Protein AF-A0A9P7K6T3-F1 (afdb_monomer)

Foldseek 3Di:
DDFFFAQVPDPADPVRHPRGHDAPVGNPDHARPPNSGHDGHPDDDDDDDDDPVVCPVVVVCPPPPPDPPPPDDD

Structure (mmCIF, N/CA/C/O backbone):
data_AF-A0A9P7K6T3-F1
#
_entry.id   AF-A0A9P7K6T3-F1
#
loop_
_atom_site.group_PDB
_atom_site.id
_atom_site.type_symbol
_atom_site.label_atom_id
_atom_site.label_alt_id
_atom_site.label_comp_id
_atom_site.label_asym_id
_atom_site.label_entity_id
_atom_site.label_seq_id
_atom_site.pdbx_PDB_ins_code
_atom_site.Cartn_x
_atom_site.Cartn_y
_atom_site.Cartn_z
_atom_site.occupancy
_atom_site.B_iso_or_equiv
_atom_site.auth_seq_id
_atom_site.auth_comp_id
_atom_site.auth_asym_id
_atom_site.auth_atom_id
_atom_site.pdbx_PDB_model_num
ATOM 1 N N . ASN A 1 1 ? -0.525 0.357 -1.244 1.00 81.81 1 ASN A N 1
ATOM 2 C CA . ASN A 1 1 ? -1.884 0.033 -0.763 1.00 81.81 1 ASN A CA 1
ATOM 3 C C . ASN A 1 1 ? -2.267 0.924 0.392 1.00 81.81 1 ASN A C 1
ATOM 5 O O . ASN A 1 1 ? -1.398 1.266 1.182 1.00 81.81 1 ASN A O 1
ATOM 9 N N . PHE A 1 2 ? -3.544 1.282 0.468 1.00 90.69 2 PHE A N 1
ATOM 10 C CA . PHE A 1 2 ? -4.107 2.112 1.530 1.00 90.69 2 PHE A CA 1
ATOM 11 C C . PHE A 1 2 ? -4.848 1.235 2.549 1.00 90.69 2 PHE A C 1
ATOM 13 O O . PHE A 1 2 ? -5.327 0.148 2.210 1.00 90.69 2 PHE A O 1
ATOM 20 N N . GLN A 1 3 ? -4.935 1.691 3.799 1.00 93.62 3 GLN A N 1
ATOM 21 C CA . GLN A 1 3 ? -5.776 1.072 4.823 1.00 93.62 3 GLN A CA 1
ATOM 22 C C . GLN A 1 3 ? -7.239 1.032 4.353 1.00 93.62 3 GLN A C 1
ATOM 24 O O . GLN A 1 3 ? -7.694 1.920 3.637 1.00 93.62 3 GLN A O 1
ATOM 29 N N . SER A 1 4 ? -7.976 -0.016 4.723 1.00 95.00 4 SER A N 1
ATOM 30 C CA . SER A 1 4 ? -9.352 -0.242 4.237 1.00 95.00 4 SER A CA 1
ATOM 31 C C . SER A 1 4 ? -10.374 -0.419 5.359 1.00 95.00 4 SER A C 1
ATOM 33 O O . SER A 1 4 ? -11.535 -0.704 5.076 1.00 95.00 4 SER A O 1
ATOM 35 N N . CYS A 1 5 ? -9.952 -0.292 6.615 1.00 96.44 5 CYS A N 1
ATOM 36 C CA . CYS A 1 5 ? -10.800 -0.470 7.784 1.00 96.44 5 CYS A CA 1
ATOM 37 C C . CYS A 1 5 ? -10.839 0.827 8.581 1.00 96.44 5 CYS A C 1
ATOM 39 O O . CYS A 1 5 ? -9.789 1.339 8.947 1.00 96.44 5 CYS A O 1
ATOM 41 N N . TRP A 1 6 ? -12.031 1.351 8.829 1.00 97.75 6 TRP A N 1
ATOM 42 C CA . TRP A 1 6 ? -12.274 2.611 9.522 1.00 97.75 6 TRP A CA 1
ATOM 43 C C . TRP A 1 6 ? -12.873 2.361 10.905 1.00 97.75 6 TRP A C 1
ATOM 45 O O . TRP A 1 6 ? -13.639 1.411 11.098 1.00 97.75 6 TRP A O 1
ATOM 55 N N . ASP A 1 7 ? -12.533 3.221 11.864 1.00 97.88 7 ASP A N 1
ATOM 56 C CA . ASP A 1 7 ? -13.013 3.137 13.248 1.00 97.88 7 ASP A CA 1
ATOM 57 C C . ASP A 1 7 ? -14.509 3.444 13.426 1.00 97.88 7 ASP A C 1
ATOM 59 O O . ASP A 1 7 ? -15.073 3.211 14.499 1.00 97.88 7 ASP A O 1
ATOM 63 N N . GLY A 1 8 ? -15.168 3.932 12.372 1.00 97.44 8 GLY A N 1
ATOM 64 C CA . GLY A 1 8 ? -16.591 4.261 12.384 1.00 97.44 8 GLY A CA 1
ATOM 65 C C . GLY A 1 8 ? -16.926 5.552 13.131 1.00 97.44 8 GLY A C 1
ATOM 66 O O . GLY A 1 8 ? -18.105 5.810 13.377 1.00 97.44 8 GLY A O 1
ATOM 67 N N . LYS A 1 9 ? -15.920 6.332 13.546 1.00 97.31 9 LYS A N 1
ATOM 68 C CA . LYS A 1 9 ? -16.083 7.492 14.432 1.00 97.31 9 LYS A CA 1
ATOM 69 C C . LYS A 1 9 ? -15.389 8.740 13.904 1.00 97.31 9 LYS A C 1
ATOM 71 O O . LYS A 1 9 ? -16.024 9.787 13.815 1.00 97.31 9 LYS A O 1
ATOM 76 N N . ASN A 1 10 ? -14.103 8.648 13.579 1.00 97.44 10 ASN A N 1
ATOM 77 C CA . ASN A 1 10 ? -13.276 9.813 13.275 1.00 97.44 10 ASN A CA 1
ATOM 78 C C . ASN A 1 10 ? -13.140 9.989 11.763 1.00 97.44 10 ASN A C 1
ATOM 80 O O . ASN A 1 10 ? -12.527 9.154 11.108 1.00 97.44 10 ASN A O 1
ATOM 84 N N . LEU A 1 11 ? -13.684 11.076 11.207 1.00 95.12 11 LEU A N 1
ATOM 85 C CA . LEU A 1 11 ? -13.527 11.382 9.778 1.00 95.12 11 LEU A CA 1
ATOM 86 C C . LEU A 1 11 ? -12.064 11.670 9.408 1.00 95.12 11 LEU A C 1
ATOM 88 O O . LEU A 1 11 ? -11.624 11.294 8.329 1.00 95.12 11 LEU A O 1
ATOM 92 N N . ASP A 1 12 ? -11.338 12.334 10.308 1.00 95.38 12 ASP A N 1
ATOM 93 C CA . ASP A 1 12 ? -9.912 12.607 10.184 1.00 95.38 12 ASP A CA 1
ATOM 94 C C . ASP A 1 12 ? -9.287 12.694 11.583 1.00 95.38 12 ASP A C 1
ATOM 96 O O . ASP A 1 12 ? -9.882 13.254 12.508 1.00 95.38 12 ASP A O 1
ATOM 100 N N . SER A 1 13 ? -8.106 12.108 11.754 1.00 95.31 13 SER A N 1
ATOM 101 C CA . SER A 1 13 ? -7.343 12.152 13.007 1.00 95.31 13 SER A CA 1
ATOM 102 C C . SER A 1 13 ? -6.194 13.160 12.879 1.00 95.31 13 SER A C 1
ATOM 104 O O . SER A 1 13 ? -5.756 13.416 11.765 1.00 95.31 13 SER A O 1
ATOM 106 N N . PRO A 1 14 ? -5.638 13.717 13.974 1.00 96.81 14 PRO A N 1
ATOM 107 C CA . PRO A 1 14 ? -4.556 14.711 13.877 1.00 96.81 14 PRO A CA 1
ATOM 108 C C . PRO A 1 14 ? -3.304 14.239 13.118 1.00 96.81 14 PRO A C 1
ATOM 110 O O . PRO A 1 14 ? -2.536 15.050 12.614 1.00 96.81 14 PRO A O 1
ATOM 113 N N . ASP A 1 15 ? -3.082 12.927 13.055 1.00 96.06 15 ASP A N 1
ATOM 114 C CA . ASP A 1 15 ? -1.995 12.289 12.306 1.00 96.06 15 ASP A CA 1
ATOM 115 C C . ASP A 1 15 ? -2.424 11.777 10.916 1.00 96.06 15 ASP A C 1
ATOM 117 O O . ASP A 1 15 ? -1.637 11.126 10.223 1.00 96.06 15 ASP A O 1
ATOM 121 N N . HIS A 1 16 ? -3.680 12.024 10.542 1.00 94.88 16 HIS A N 1
ATOM 122 C CA . HIS A 1 16 ? -4.355 11.592 9.320 1.00 94.88 16 HIS A CA 1
ATOM 123 C C . HIS A 1 16 ? -4.346 10.073 9.072 1.00 94.88 16 HIS A C 1
ATOM 125 O O . HIS A 1 16 ? -4.525 9.628 7.937 1.00 94.88 16 HIS A O 1
ATOM 131 N N . LYS A 1 17 ? -4.083 9.250 10.101 1.00 94.94 17 LYS A N 1
ATOM 132 C CA . LYS A 1 17 ? -3.849 7.799 9.940 1.00 94.94 17 LYS A CA 1
ATOM 133 C C . LYS A 1 17 ? -4.401 6.932 11.068 1.00 94.94 17 LYS A C 1
ATOM 135 O O . LYS A 1 17 ? -4.798 5.804 10.800 1.00 94.94 17 LYS A O 1
ATOM 140 N N . SER A 1 18 ? -4.450 7.421 12.305 1.00 97.19 18 SER A N 1
ATOM 141 C CA . SER A 1 18 ? -4.892 6.636 13.470 1.00 97.19 18 SER A CA 1
ATOM 142 C C . SER A 1 18 ? -6.349 6.165 13.401 1.00 97.19 18 SER A C 1
ATOM 144 O O . SER A 1 18 ? -6.712 5.221 14.096 1.00 97.19 18 SER A O 1
ATOM 146 N N . HIS A 1 19 ? -7.182 6.790 12.567 1.00 97.06 19 HIS A N 1
ATOM 147 C CA . HIS A 1 19 ? -8.583 6.406 12.368 1.00 97.06 19 HIS A CA 1
ATOM 148 C C . HIS A 1 19 ? -8.775 5.230 11.386 1.00 97.06 19 HIS A C 1
ATOM 150 O O . HIS A 1 19 ? -9.906 4.779 11.189 1.00 97.06 19 HIS A O 1
ATOM 156 N N . VAL A 1 20 ? -7.696 4.703 10.783 1.00 96.50 20 VAL A N 1
ATOM 157 C CA . VAL A 1 20 ? -7.753 3.599 9.811 1.00 96.50 20 VAL A CA 1
ATOM 158 C C . VAL A 1 20 ? -6.757 2.464 10.087 1.00 96.50 20 VAL A C 1
ATOM 160 O O . VAL A 1 20 ? -5.669 2.668 10.620 1.00 96.50 20 VAL A O 1
ATOM 163 N N . ALA A 1 21 ? -7.098 1.252 9.642 1.00 95.69 21 ALA A N 1
ATOM 164 C CA . ALA A 1 21 ? -6.282 0.044 9.758 1.00 95.69 21 ALA A CA 1
ATOM 165 C C . ALA A 1 21 ? -6.296 -0.830 8.486 1.00 95.69 21 ALA A C 1
ATOM 167 O O . ALA A 1 21 ? -7.181 -0.741 7.625 1.00 95.69 21 ALA A O 1
ATOM 168 N N . TYR A 1 22 ? -5.289 -1.698 8.359 1.00 94.75 22 TYR A N 1
ATOM 169 C CA . TYR A 1 22 ? -5.249 -2.725 7.315 1.00 94.75 22 TYR A CA 1
ATOM 170 C C . TYR A 1 22 ? -6.203 -3.883 7.626 1.00 94.75 22 TYR A C 1
ATOM 172 O O . TYR A 1 22 ? -6.619 -4.094 8.764 1.00 94.75 22 TYR A O 1
ATOM 180 N N . ARG A 1 23 ? -6.542 -4.656 6.592 1.00 93.94 23 ARG A N 1
ATOM 181 C CA . ARG A 1 23 ? -7.380 -5.849 6.732 1.00 93.94 23 ARG A CA 1
ATOM 182 C C . ARG A 1 23 ? -6.590 -6.978 7.402 1.00 93.94 23 ARG A C 1
ATOM 184 O O . ARG A 1 23 ? -5.361 -6.994 7.406 1.00 93.94 23 ARG A O 1
ATOM 191 N N . SER A 1 24 ? -7.320 -7.950 7.944 1.00 94.94 24 SER A N 1
ATOM 192 C CA . SER A 1 24 ? -6.773 -9.054 8.755 1.00 94.94 24 SER A CA 1
ATOM 193 C C . SER A 1 24 ? -5.718 -9.932 8.071 1.00 94.94 24 SER A C 1
ATOM 195 O O . SER A 1 24 ? -4.940 -10.575 8.765 1.00 94.94 24 SER A O 1
ATOM 197 N N . GLU A 1 25 ? -5.667 -9.963 6.740 1.00 93.69 25 GLU A N 1
ATOM 198 C CA . GLU A 1 25 ? -4.705 -10.780 5.982 1.00 93.69 25 GLU A CA 1
ATOM 199 C C . GLU A 1 25 ? -3.755 -9.901 5.150 1.00 93.69 25 GLU A C 1
ATOM 201 O O . GLU A 1 25 ? -3.288 -10.289 4.079 1.00 93.69 25 GLU A O 1
ATOM 206 N N . GLY A 1 26 ? -3.489 -8.686 5.633 1.00 86.44 26 GLY A N 1
ATOM 207 C CA . GLY A 1 26 ? -2.632 -7.705 4.979 1.00 86.44 26 GLY A CA 1
ATOM 208 C C . GLY A 1 26 ? -3.417 -6.685 4.162 1.00 86.44 26 GLY A C 1
ATOM 209 O O . GLY A 1 26 ? -4.628 -6.523 4.303 1.00 86.44 26 GLY A O 1
ATOM 210 N N . ALA A 1 27 ? -2.714 -5.954 3.300 1.00 84.06 27 ALA A N 1
ATOM 211 C CA . ALA A 1 27 ? -3.304 -4.807 2.619 1.00 84.06 27 ALA A CA 1
ATOM 212 C C . ALA A 1 27 ? -4.411 -5.190 1.613 1.00 84.06 27 ALA A C 1
ATOM 214 O O . ALA A 1 27 ? -5.408 -4.479 1.486 1.00 84.06 27 ALA A O 1
ATOM 215 N N . ASP A 1 28 ? -4.284 -6.354 0.962 1.00 82.31 28 ASP A N 1
ATOM 216 C CA . ASP A 1 28 ? -5.155 -6.733 -0.157 1.00 82.31 28 ASP A CA 1
ATOM 217 C C . ASP A 1 28 ? -6.121 -7.895 0.128 1.00 82.31 28 ASP A C 1
ATOM 219 O O . ASP A 1 28 ? -7.001 -8.187 -0.689 1.00 82.31 28 ASP A O 1
ATOM 223 N N . ARG A 1 29 ? -6.032 -8.549 1.290 1.00 89.62 29 ARG A N 1
ATOM 224 C CA . ARG A 1 29 ? -6.785 -9.782 1.604 1.00 89.62 29 ARG A CA 1
ATOM 225 C C . ARG A 1 29 ? -7.489 -9.702 2.962 1.00 89.62 29 ARG A C 1
ATOM 227 O O . ARG A 1 29 ? -7.293 -8.742 3.697 1.00 89.62 29 ARG A O 1
ATOM 234 N N . GLY A 1 30 ? -8.373 -10.651 3.262 1.00 92.81 30 GLY A N 1
ATOM 235 C CA . GLY A 1 30 ? -9.070 -10.735 4.555 1.00 92.81 30 GLY A CA 1
ATOM 236 C C . GLY A 1 30 ? -10.319 -9.865 4.677 1.00 92.81 30 GLY A C 1
ATOM 237 O O . GLY A 1 30 ? -11.068 -9.719 3.722 1.00 92.81 30 GLY A O 1
ATOM 238 N N . SER A 1 31 ? -10.586 -9.324 5.864 1.00 95.31 31 SER A N 1
ATOM 239 C CA . SER A 1 31 ? -11.685 -8.384 6.161 1.00 95.31 31 SER A CA 1
ATOM 240 C C . SER A 1 31 ? -11.358 -7.524 7.392 1.00 95.31 31 SER A C 1
ATOM 242 O O . SER A 1 31 ? -10.337 -7.751 8.055 1.00 95.31 31 SER A O 1
ATOM 244 N N . CYS A 1 32 ? -12.205 -6.538 7.695 1.00 96.06 32 CYS A N 1
ATOM 245 C CA . CYS A 1 32 ? -12.082 -5.674 8.869 1.00 96.06 32 CYS A CA 1
ATOM 246 C C . CYS A 1 32 ? -12.570 -6.394 10.133 1.00 96.06 32 CYS A C 1
ATOM 248 O O . CYS A 1 32 ? -13.709 -6.239 10.556 1.00 96.06 32 CYS A O 1
ATOM 250 N N . LYS A 1 33 ? -11.711 -7.266 10.676 1.00 96.19 33 LYS A N 1
ATOM 251 C CA . LYS A 1 33 ? -12.010 -8.090 11.861 1.00 96.19 33 LYS A CA 1
ATOM 252 C C . LYS A 1 33 ? -11.612 -7.430 13.179 1.00 96.19 33 LYS A C 1
ATOM 254 O O . LYS A 1 33 ? -12.039 -7.906 14.225 1.00 96.19 33 LYS A O 1
ATOM 259 N N . ASP A 1 34 ? -10.781 -6.387 13.140 1.00 96.25 34 ASP A N 1
ATOM 260 C CA . ASP A 1 34 ? -10.443 -5.635 14.346 1.00 96.25 34 ASP A CA 1
ATOM 261 C C . ASP A 1 34 ? -11.699 -4.886 14.821 1.00 96.25 34 ASP A C 1
ATOM 263 O O . ASP A 1 34 ? -12.205 -4.037 14.081 1.00 96.25 34 ASP A O 1
ATOM 267 N N . PRO A 1 35 ? -12.216 -5.161 16.032 1.00 97.00 35 PRO A N 1
ATOM 268 C CA . PRO A 1 35 ? -13.389 -4.467 16.553 1.00 97.00 35 PRO A CA 1
ATOM 269 C C . PRO A 1 35 ? -13.176 -2.955 16.728 1.00 97.00 35 PRO A C 1
ATOM 271 O O . PRO A 1 35 ? -14.159 -2.223 16.830 1.00 97.00 35 PRO A O 1
ATOM 274 N N . LYS A 1 36 ? -11.926 -2.466 16.750 1.00 97.62 36 LYS A N 1
ATOM 275 C CA . LYS A 1 36 ? -11.611 -1.028 16.742 1.00 97.62 36 LYS A CA 1
ATOM 276 C C . LYS A 1 36 ? -11.807 -0.380 15.375 1.00 97.62 36 LYS A C 1
ATOM 278 O O . LYS A 1 36 ? -12.006 0.825 15.333 1.00 97.62 36 LYS A O 1
ATOM 283 N N . PHE A 1 37 ? -11.766 -1.160 14.293 1.00 97.69 37 PHE A N 1
ATOM 284 C CA . PHE A 1 37 ? -11.901 -0.688 12.914 1.00 97.69 37 PHE A CA 1
ATOM 285 C C . PHE A 1 37 ? -12.911 -1.544 12.133 1.00 97.69 37 PHE A C 1
ATOM 287 O O . PHE A 1 37 ? -12.530 -2.217 11.175 1.00 97.69 37 PHE A O 1
ATOM 294 N N . PRO A 1 38 ? -14.195 -1.583 12.540 1.00 97.56 38 PRO A N 1
ATOM 295 C CA . PRO A 1 38 ? -15.155 -2.551 12.009 1.00 97.56 38 PRO A CA 1
ATOM 296 C C . PRO A 1 38 ? -15.729 -2.164 10.636 1.00 97.56 38 PRO A C 1
ATOM 298 O O . PRO A 1 38 ? -16.362 -2.993 9.979 1.00 97.56 38 PRO A O 1
ATOM 301 N N . VAL A 1 39 ? -15.548 -0.918 10.187 1.00 97.50 39 VAL A N 1
ATOM 302 C CA . VAL A 1 39 ? -16.195 -0.413 8.970 1.00 97.50 39 VAL A CA 1
ATOM 303 C C . VAL A 1 39 ? -15.282 -0.604 7.765 1.00 97.50 39 VAL A C 1
ATOM 305 O O . VAL A 1 39 ? -14.153 -0.126 7.747 1.00 97.50 39 VAL A O 1
ATOM 308 N N . THR A 1 40 ? -15.770 -1.287 6.730 1.00 95.94 40 THR A N 1
ATOM 309 C CA . THR A 1 40 ? -15.021 -1.445 5.475 1.00 95.94 40 THR A CA 1
ATOM 310 C C . THR A 1 40 ? -15.160 -0.192 4.613 1.00 95.94 40 THR A C 1
ATOM 312 O O . THR A 1 40 ? -16.274 0.239 4.322 1.00 95.94 40 THR A O 1
ATOM 315 N N . LEU A 1 41 ? -14.031 0.361 4.177 1.00 94.12 41 LEU A N 1
ATOM 316 C CA . LEU A 1 41 ? -13.964 1.465 3.222 1.00 94.12 41 LEU A CA 1
ATOM 317 C C . LEU A 1 41 ? -13.848 0.948 1.777 1.00 94.12 41 LEU A C 1
ATOM 319 O O . LEU A 1 41 ? -13.335 -0.157 1.556 1.00 94.12 41 LEU A O 1
ATOM 323 N N . PRO A 1 42 ? -14.251 1.750 0.771 1.00 91.38 42 PRO A N 1
ATOM 324 C CA . PRO A 1 42 ? -13.894 1.493 -0.618 1.00 91.38 42 PRO A CA 1
ATOM 325 C C . PRO A 1 42 ? -12.377 1.355 -0.774 1.00 91.38 42 PRO A C 1
ATOM 327 O O . PRO A 1 42 ? -11.606 2.169 -0.262 1.00 91.38 42 PRO A O 1
ATOM 330 N N . ARG A 1 43 ? -11.935 0.319 -1.492 1.00 85.38 43 ARG A N 1
ATOM 331 C CA . ARG A 1 43 ? -10.508 0.108 -1.736 1.00 85.38 43 ARG A CA 1
ATOM 332 C C . ARG A 1 43 ? -9.985 1.170 -2.696 1.00 85.38 43 ARG A C 1
ATOM 334 O O . ARG A 1 43 ? -10.451 1.270 -3.827 1.00 85.38 43 ARG A O 1
ATOM 341 N N . ILE A 1 44 ? -8.927 1.849 -2.268 1.00 85.62 44 ILE A N 1
ATOM 342 C CA . ILE A 1 44 ? -8.060 2.644 -3.132 1.00 85.62 44 ILE A CA 1
ATOM 343 C C . ILE A 1 44 ? -6.732 1.896 -3.245 1.00 85.62 44 ILE A C 1
ATOM 345 O O . ILE A 1 44 ? -6.148 1.482 -2.241 1.00 85.62 44 ILE A O 1
ATOM 349 N N . PHE A 1 45 ? -6.253 1.704 -4.468 1.00 87.00 45 PHE A N 1
ATOM 350 C CA . PHE A 1 45 ? -4.889 1.276 -4.749 1.00 87.00 45 PHE A CA 1
ATOM 351 C C . PHE A 1 45 ? -4.382 2.062 -5.956 1.00 87.00 45 PHE A C 1
ATOM 353 O O . PHE A 1 45 ? -5.166 2.473 -6.808 1.00 87.00 45 PHE A O 1
ATOM 360 N N . ILE A 1 46 ? -3.077 2.318 -5.984 1.00 89.75 46 ILE A N 1
ATOM 361 C CA . ILE A 1 46 ? -2.416 2.983 -7.103 1.00 89.75 46 ILE A CA 1
ATOM 362 C C . ILE A 1 46 ? -1.476 1.956 -7.702 1.00 89.75 46 ILE A C 1
ATOM 364 O O . ILE A 1 46 ? -0.602 1.434 -7.009 1.00 89.75 46 ILE A O 1
ATOM 368 N N . GLU A 1 47 ? -1.679 1.681 -8.979 1.00 90.88 47 GLU A N 1
AT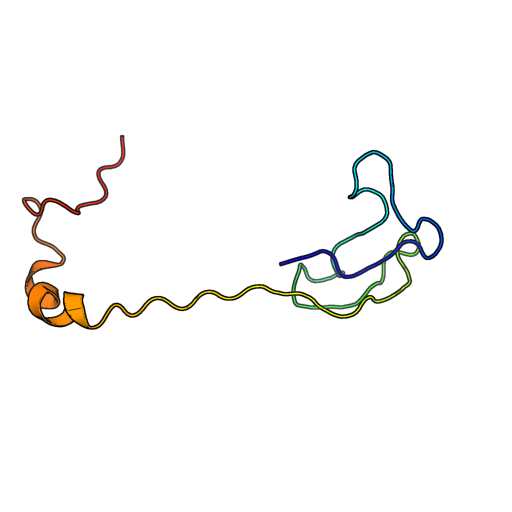OM 369 C CA . GLU A 1 47 ? -0.804 0.843 -9.777 1.00 90.88 47 GLU A CA 1
ATOM 370 C C . GLU A 1 47 ? -0.222 1.698 -10.898 1.00 90.88 47 GLU A C 1
ATOM 372 O O . GLU A 1 47 ? -0.942 2.433 -11.576 1.00 90.88 47 GLU A O 1
ATOM 377 N N . VAL A 1 48 ? 1.096 1.634 -11.058 1.00 92.00 48 VAL A N 1
ATOM 378 C CA . VAL A 1 48 ? 1.821 2.384 -12.081 1.00 92.00 48 VAL A CA 1
ATOM 379 C C . VAL A 1 48 ? 2.475 1.378 -13.009 1.00 92.00 48 VAL A C 1
ATOM 381 O O . VAL A 1 48 ? 3.293 0.568 -12.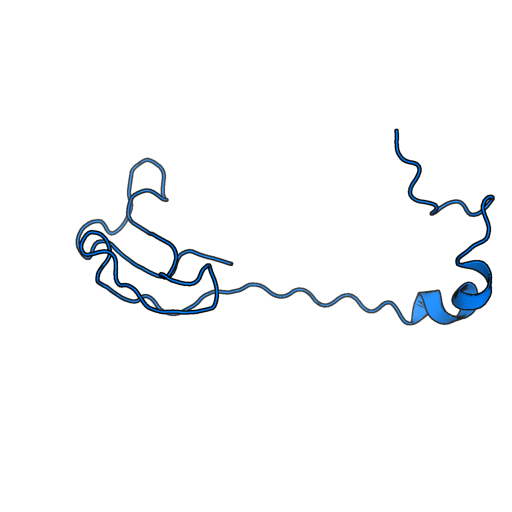577 1.00 92.00 48 VAL A O 1
ATOM 384 N N . TYR A 1 49 ? 2.122 1.451 -14.289 1.00 92.19 49 TYR A N 1
ATOM 385 C CA . TYR A 1 49 ? 2.752 0.661 -15.337 1.00 92.19 49 TYR A CA 1
ATOM 386 C C . TYR A 1 49 ? 3.875 1.465 -15.980 1.00 92.19 49 TYR A C 1
ATOM 388 O O . TYR A 1 49 ? 3.699 2.634 -16.326 1.00 92.19 49 TYR A O 1
ATOM 396 N N . TRP A 1 50 ? 5.019 0.819 -16.183 1.00 87.94 50 TRP A N 1
ATOM 397 C CA . TRP A 1 50 ? 6.128 1.377 -16.943 1.00 87.94 50 TRP A CA 1
ATOM 398 C C . TRP A 1 50 ? 6.516 0.418 -18.067 1.00 87.94 50 TRP A C 1
ATOM 400 O O . TRP A 1 50 ? 6.827 -0.747 -17.820 1.00 87.94 50 TRP A O 1
ATOM 410 N N . GLY A 1 51 ? 6.480 0.903 -19.309 1.00 92.00 51 GLY A N 1
ATOM 411 C CA . GLY A 1 51 ? 6.877 0.123 -20.478 1.00 92.00 51 GLY A CA 1
ATOM 412 C C . GLY A 1 51 ? 8.392 -0.069 -20.519 1.00 92.00 51 GLY A C 1
ATOM 413 O O . GLY A 1 51 ? 9.142 0.901 -20.570 1.00 92.00 51 GLY A O 1
ATOM 414 N N . SER A 1 52 ? 8.850 -1.321 -20.513 1.00 88.19 52 SER A N 1
ATOM 415 C CA . SER A 1 52 ? 10.277 -1.673 -20.567 1.00 88.19 52 SER A CA 1
ATOM 416 C C . SER A 1 52 ? 10.734 -2.205 -21.929 1.00 88.19 52 SER A C 1
ATOM 418 O O . SER A 1 52 ? 11.899 -2.556 -22.095 1.00 88.19 52 SER A O 1
ATOM 420 N N . ASN A 1 53 ? 9.851 -2.218 -22.928 1.00 91.62 53 ASN A N 1
ATOM 421 C CA . ASN A 1 53 ? 1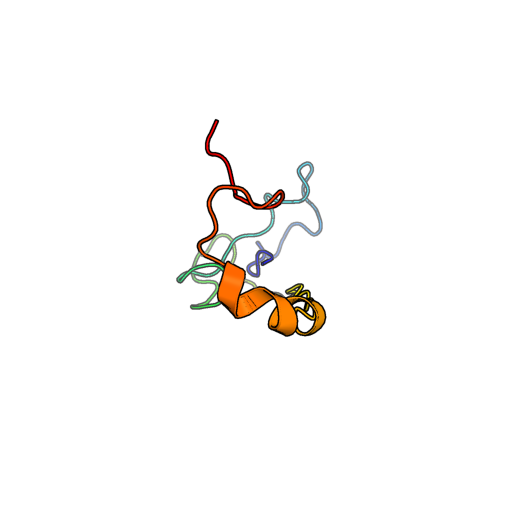0.117 -2.758 -24.264 1.00 91.62 53 ASN A CA 1
ATOM 422 C C . ASN A 1 53 ? 11.288 -2.066 -24.985 1.00 91.62 53 ASN A C 1
ATOM 424 O O . ASN A 1 53 ? 12.001 -2.694 -25.761 1.00 91.62 53 ASN A O 1
ATOM 428 N N . GLN A 1 54 ? 11.548 -0.785 -24.703 1.00 87.19 54 GLN A N 1
ATOM 429 C CA . GLN A 1 54 ? 12.712 -0.075 -25.254 1.00 87.19 54 GLN A CA 1
ATOM 430 C C . GLN A 1 54 ? 14.057 -0.687 -24.819 1.00 87.19 54 GLN A C 1
ATOM 432 O O . GLN A 1 54 ? 15.069 -0.505 -25.502 1.00 87.19 54 GLN A O 1
ATOM 437 N N . PHE A 1 55 ? 14.068 -1.434 -23.711 1.00 85.19 55 PHE A N 1
ATOM 438 C CA . PHE A 1 55 ? 15.252 -2.111 -23.191 1.00 85.19 55 PHE A CA 1
ATOM 439 C C . PHE A 1 55 ? 15.449 -3.523 -23.760 1.00 85.19 55 PHE A C 1
ATOM 441 O O . PHE A 1 55 ? 16.511 -4.107 -23.547 1.00 85.19 55 PHE A O 1
ATOM 448 N N . ASP A 1 56 ? 14.495 -4.071 -24.524 1.00 90.00 56 ASP A N 1
ATOM 449 C CA . ASP A 1 56 ? 14.600 -5.443 -25.046 1.00 90.00 56 ASP A CA 1
ATOM 450 C C . ASP A 1 56 ? 15.795 -5.627 -25.994 1.00 90.00 56 ASP A C 1
ATOM 452 O O . ASP A 1 56 ? 16.445 -6.672 -25.972 1.00 90.00 56 ASP A O 1
ATOM 456 N N . GLN A 1 57 ? 16.167 -4.590 -26.752 1.00 89.94 57 GLN A N 1
ATOM 457 C CA . GLN A 1 57 ? 17.367 -4.605 -27.604 1.00 89.94 57 GLN A CA 1
ATOM 458 C C . GLN A 1 57 ? 18.674 -4.800 -26.809 1.00 89.94 57 GLN A C 1
ATOM 460 O O . GLN A 1 57 ? 19.668 -5.280 -27.350 1.00 89.94 57 GLN A O 1
ATOM 465 N N . PHE A 1 58 ? 18.674 -4.460 -25.517 1.00 85.94 58 PHE A N 1
ATOM 466 C CA . PHE A 1 58 ? 19.826 -4.594 -24.623 1.00 85.94 58 PHE A CA 1
ATOM 467 C C . PHE A 1 58 ? 19.747 -5.849 -23.744 1.00 85.94 58 PHE A C 1
ATOM 469 O O . PHE A 1 58 ? 20.631 -6.079 -22.919 1.00 85.94 58 PHE A O 1
ATOM 476 N N . ARG A 1 59 ? 18.725 -6.699 -23.916 1.00 86.62 59 ARG A N 1
ATOM 477 C CA . ARG A 1 59 ? 18.478 -7.869 -23.058 1.00 86.62 59 ARG A CA 1
ATOM 478 C C . ARG A 1 59 ? 19.638 -8.864 -23.039 1.00 86.62 59 ARG A C 1
ATOM 480 O O . ARG A 1 59 ? 19.918 -9.455 -21.999 1.00 86.62 59 ARG A O 1
ATOM 487 N N . SER A 1 60 ? 20.349 -9.015 -24.156 1.00 88.50 60 SER A N 1
ATOM 488 C CA . SER A 1 60 ? 21.553 -9.855 -24.248 1.00 88.50 60 SER A CA 1
ATOM 489 C C . SER A 1 60 ? 22.719 -9.340 -23.393 1.00 88.50 60 SER A C 1
ATOM 491 O O . SER A 1 60 ? 23.596 -10.115 -23.023 1.00 88.50 60 SER A O 1
ATOM 493 N N . GLN A 1 61 ? 22.711 -8.054 -23.032 1.00 86.31 61 GLN A N 1
ATOM 494 C CA . GLN A 1 61 ? 23.743 -7.394 -22.232 1.00 86.31 61 GLN A CA 1
ATOM 495 C C . GLN A 1 61 ? 23.381 -7.319 -20.740 1.00 86.31 61 GLN A C 1
ATOM 497 O O . GLN A 1 61 ? 24.131 -6.733 -19.967 1.00 86.31 61 GLN A O 1
ATOM 502 N N . ALA A 1 62 ? 22.271 -7.927 -20.302 1.00 82.75 62 ALA A N 1
ATOM 503 C CA . ALA A 1 62 ? 21.759 -7.790 -18.933 1.00 82.75 62 ALA A CA 1
ATOM 504 C C . ALA A 1 62 ? 22.727 -8.261 -17.824 1.00 82.75 62 ALA A C 1
ATOM 506 O O . ALA A 1 62 ? 22.566 -7.877 -16.671 1.00 82.75 62 ALA A O 1
ATOM 507 N N . LYS A 1 63 ? 23.725 -9.093 -18.153 1.00 82.38 63 LYS A N 1
ATOM 508 C CA . LYS A 1 63 ? 24.771 -9.562 -17.221 1.00 82.38 63 LYS A CA 1
ATOM 509 C C . LYS A 1 63 ? 26.142 -8.919 -17.465 1.00 82.38 63 LYS A C 1
ATOM 511 O O . LYS A 1 63 ? 27.133 -9.377 -16.904 1.00 82.38 63 LYS A O 1
ATOM 516 N N . ASN A 1 64 ? 26.220 -7.902 -18.323 1.00 84.19 64 ASN A N 1
ATOM 517 C CA . ASN A 1 64 ? 27.464 -7.189 -18.571 1.00 84.19 64 ASN A CA 1
ATOM 518 C C . ASN A 1 64 ? 27.815 -6.322 -17.352 1.00 84.19 64 ASN A C 1
ATOM 520 O O . ASN A 1 64 ? 27.131 -5.346 -17.055 1.00 84.19 64 ASN A O 1
ATOM 524 N N . THR A 1 65 ? 28.899 -6.667 -16.662 1.00 82.50 65 THR A N 1
ATOM 525 C CA . THR A 1 65 ? 29.352 -5.982 -15.444 1.00 82.50 65 THR A CA 1
ATOM 526 C C . THR A 1 65 ? 29.915 -4.582 -15.695 1.00 82.50 65 THR A C 1
ATOM 528 O O . THR A 1 65 ? 30.082 -3.829 -14.742 1.00 82.50 65 THR A O 1
ATOM 531 N N . THR A 1 66 ? 30.183 -4.203 -16.950 1.00 82.12 66 THR A N 1
ATOM 532 C CA . THR A 1 66 ? 30.668 -2.859 -17.319 1.00 82.12 66 THR A CA 1
ATOM 533 C C . THR A 1 66 ? 29.553 -1.919 -17.791 1.00 82.12 66 THR A C 1
ATOM 535 O O . THR A 1 66 ? 29.828 -0.846 -18.324 1.00 82.12 66 THR A O 1
ATOM 538 N N . GLN A 1 67 ? 28.290 -2.330 -17.679 1.00 78.56 67 GLN A N 1
ATOM 539 C CA . GLN A 1 67 ? 27.131 -1.566 -18.134 1.00 78.56 67 GLN A CA 1
ATOM 540 C C . GLN A 1 67 ? 26.817 -0.414 -17.139 1.00 78.56 67 GLN A C 1
ATOM 542 O O . GLN A 1 67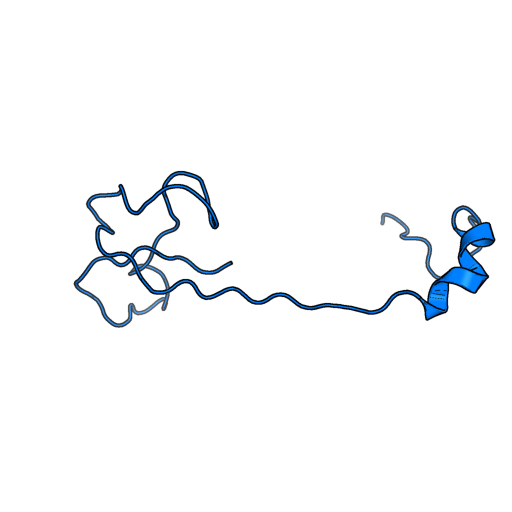 ? 26.914 -0.610 -15.931 1.00 78.56 67 GLN A O 1
ATOM 547 N N . PRO A 1 68 ? 26.433 0.798 -17.591 1.00 73.69 68 PRO A N 1
ATOM 548 C CA . PRO A 1 68 ? 26.233 1.953 -16.696 1.00 73.69 68 PRO A CA 1
ATOM 549 C C . PRO A 1 68 ? 25.004 1.883 -15.763 1.00 73.69 68 PRO A C 1
ATOM 551 O O . PRO A 1 68 ? 24.839 2.760 -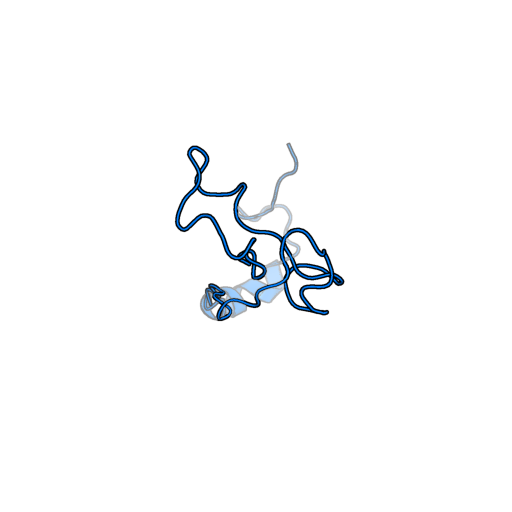14.923 1.00 73.69 68 PRO A O 1
ATOM 554 N N . PHE A 1 69 ? 24.133 0.878 -15.899 1.00 68.31 69 PHE A N 1
ATOM 555 C CA . PHE A 1 69 ? 22.900 0.675 -15.118 1.00 68.31 69 PHE A CA 1
ATOM 556 C C . PHE A 1 69 ? 22.961 -0.600 -14.258 1.00 68.31 69 PHE A C 1
ATOM 558 O O . PHE A 1 69 ? 21.926 -1.181 -13.926 1.00 68.31 69 PHE A O 1
ATOM 565 N N . VAL A 1 70 ? 24.159 -1.050 -13.879 1.00 63.44 70 VAL A N 1
ATOM 566 C CA . VAL A 1 70 ? 24.298 -2.105 -12.871 1.00 63.44 70 VAL A CA 1
ATOM 567 C C . VAL A 1 70 ? 23.942 -1.505 -11.513 1.00 63.44 70 VAL A C 1
ATOM 569 O O . VAL A 1 70 ? 24.484 -0.472 -11.122 1.00 63.44 70 VAL A O 1
ATOM 572 N N . TYR A 1 71 ? 23.026 -2.145 -10.784 1.00 58.28 71 TYR A N 1
ATOM 573 C CA . TYR A 1 71 ? 22.792 -1.812 -9.383 1.00 58.28 71 TYR A CA 1
ATOM 574 C C . TYR A 1 71 ? 24.061 -2.167 -8.605 1.00 58.28 71 TYR A C 1
ATOM 576 O O . TYR A 1 71 ? 24.329 -3.342 -8.356 1.00 58.28 71 TYR A O 1
ATOM 584 N N . VAL A 1 72 ? 24.879 -1.167 -8.289 1.00 51.41 72 VAL A N 1
ATOM 585 C CA . VAL A 1 72 ? 26.059 -1.349 -7.444 1.00 51.41 72 VAL A CA 1
ATOM 586 C C . VAL A 1 72 ? 25.573 -1.281 -5.996 1.00 51.41 72 VAL A C 1
ATOM 588 O O . VAL A 1 72 ? 25.098 -0.220 -5.586 1.00 51.41 72 VAL A O 1
ATOM 591 N N . PRO A 1 73 ? 25.619 -2.377 -5.218 1.00 50.44 73 PRO A N 1
ATOM 592 C CA . PRO A 1 73 ? 25.412 -2.272 -3.785 1.00 50.44 73 PRO A CA 1
ATOM 593 C C . PRO A 1 73 ? 26.572 -1.449 -3.212 1.00 50.44 73 PRO A C 1
ATOM 595 O O . PRO A 1 73 ? 27.734 -1.828 -3.361 1.00 50.44 73 PRO A O 1
ATOM 598 N N . ILE A 1 74 ? 26.238 -0.295 -2.635 1.00 50.91 74 ILE A N 1
ATOM 599 C CA . ILE A 1 74 ? 27.119 0.467 -1.739 1.00 50.91 74 ILE A CA 1
ATOM 600 C C . ILE A 1 74 ? 27.226 -0.258 -0.402 1.00 50.91 74 ILE A C 1
ATOM 602 O O . ILE A 1 74 ? 26.175 -0.754 0.069 1.00 50.91 74 ILE A O 1
#

InterPro domains:
  IPR018535 Domain of unknown function DUF1996 [PF09362] (2-71)

Organism: NCBI:txid117018

Sequence (74 aa):
NFQSCWDGKNLDSPDHKSHVAYRSEGADRGSCKDPKFPVTLPRIFIEVYWGSNQFDQFRSQAKNTTQPFVYVPI

Solvent-accessible surface area (backbone atoms only — not comparable to full-atom values): 4925 Å² total; per-residue (Å²): 119,50,64,33,9,27,44,81,75,57,94,72,39,101,80,72,45,85,38,48,36,60,24,74,59,40,72,90,40,78,47,44,74,51,84,72,21,56,37,76,50,83,83,60,73,87,85,86,88,77,90,62,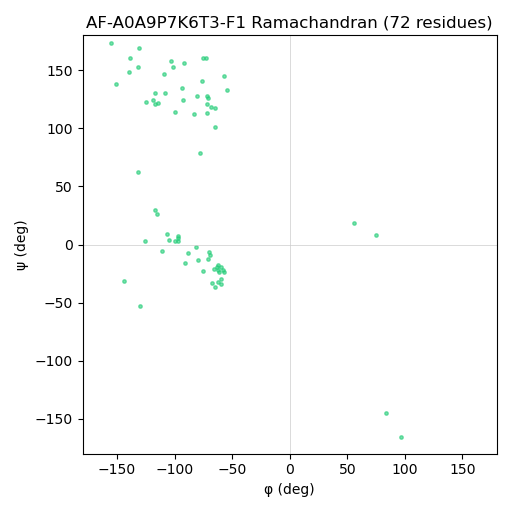71,86,50,58,88,50,54,89,52,75,82,48,88,86,48,96,81,62,87,73,88,128

Mean predicted aligned error: 7.34 Å

pLDDT: mean 88.6, std 10.98, range [50.44, 97.88]

Radius of gyration: 20.89 Å; Cα contacts (8 Å, |Δi|>4): 86; chains: 1; bounding box: 47×26×44 Å

Secondary structure (DSSP, 8-state)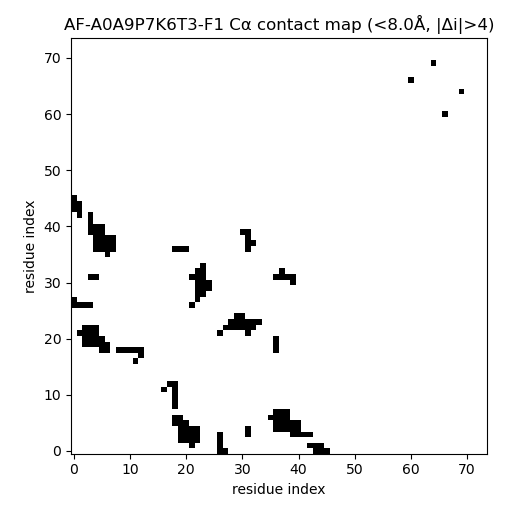:
----EE-SS-SS-TTSSTTEE-BTTBSSSS----TTS-EEPPP---------GGGGGGGGGTT-TT-TT-----

=== Feature glossary ===
Legend for the data blocks above and below:

— What the protein is —

The amino-acid sequence is the protein's primary structure: the linear order of residues from the N-terminus to the C-terminus, written in one-letter code. Everything else here — the 3D coordinates, the secondary structure, the domain annotations — is ultimately a consequence of this string.

Database cross-references. InterPro integrates a dozen domain/family signature databases into unified entries with residue-range hits. GO terms attach function/process/location labels with evidence codes. CATH codes position the fold in a four-level structural taxonomy. Organism is the NCBI-taxonomy species name.

— Where its atoms are —

The mmCIF block holds the 3D Cartesian coordinates of each backbone atom (N, Cα, C, O) in ångströms. mmCIF is the PDB's canonical archive format — a tagged-loop text representation of the atomic model.

The six renders are orthographic views along the three Cartesian axes in both directions. Representation (cartoon, sticks, or surface) and color scheme (sequence-rainbow or by-chain) vary across proteins so the training set covers all the common visualization conventions.

— Local backbone conformation —

Secondary structure is the local, repeating backbone conformation. DSSP classifies it into eight states by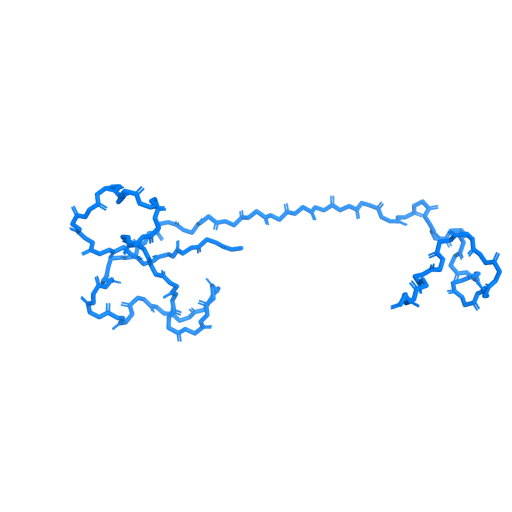 reading the hydrogen-bond network: three helix types (H, G, I), two β types (E, B), two non-regular types (T, S), and unstructured coil (-).

SS3 is a coarse helix/strand/coil call (letters a/b/c) made by the P-SEA algorithm from inter-Cα distances and dihedrals. It is less detailed than DSSP but needs only Cα positions.

Backbone dihedral angles. Every residue except chain termini has a φ (preceding-C → N → Cα → C) and a ψ (N → Cα → C → next-N). They are reported in degrees following the IUPAC sign convention. Secondary structure is essentially a statement about which (φ, ψ) basin each residue occupies.

— Global shape and packing —

The geometric summary reports three shape descriptors. Rg (radius of gyration) measures how spread out the Cα atoms are about their centre of mass; compact globular proteins have small Rg, elongated or unfolded ones large. Cα contacts (<8 Å, |i−j|>4) count long-range residue pairs in spatial proximity — high for tightly packed folds, near zero for rods or random coil. The bounding-box extents give the protein's footprint along x, y, z in Å.

Solvent accessibility: the surface area of each residue that a 1.4 Å water probe can touch, in Å². When only backbone atoms are present the absolute values are lower than full-atom SASA (side chains contribute most of the area) and are flagged as backbone-only.

Plot images: a contact map (which residues are close in 3D, as an N×N binary image), a Ramachandran scatter (backbone torsion angles, revealing secondary-structure composition at a glance), and — for AlphaFold structures — a PAE heatmap (pairwise prediction confidence).

— Structural neighborhood —

Foldseek's 3Di representation compresses backbone geometry into a per-residue letter drawn from a learned twenty-state alphabet. It captures the tertiary interaction pattern around each residue — which residues are packed against it in space, regardless of where they are in sequence.

Structural nearest neighbors (via Foldseek easy-search vs the PDB). Reported per hit: target PDB id, E-value, and alignment TM-score. A TM-score above ~0.5 is the conventional threshold for 'same fold'.

— Confidence and disorder —

pLDDT (predicted Local Distance Difference Test) is AlphaFold's per-residue confidence score, ranging from 0 to 100. Values above 90 indicate high confidence (typically well-packed cores); 70–90 is confident; 50–70 low confidence; below 50 usually means the region is disordered or the prediction is unreliable there. AlphaFold stores pLDDT in the mmCIF B-factor column.

For experimental (PDB) structures, the B-factor (temperature factor) quantifies the positional spread of each atom in the crystal — a combination of thermal vibration and static disorder — in units of Å². High B-factors mark flexible loops or poorly resolved regions; low B-factors mark the rigid, well-ordered core.

Predicted Aligned Error (PAE) is an AlphaFold confidence matrix: entry (i, j) is the expected error in the position of residue j, in ångströms, when the prediction is superimposed on the true structure at residue i. Low PAE within a block of residues means that block is internally rigid and well-predicted; high PAE between two blocks means their relative placement is uncertain even if each block individually is confident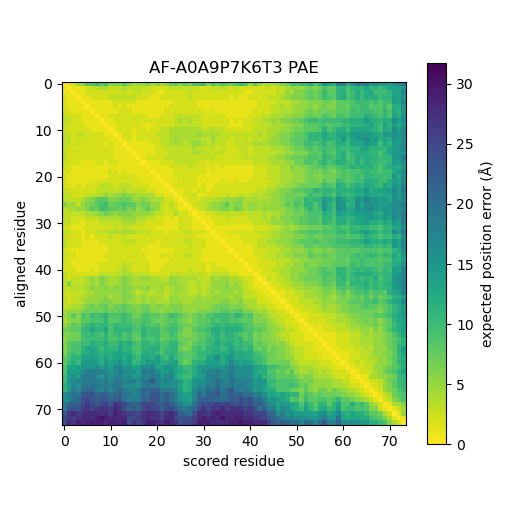.